Protein AF-A0A2L1GT42-F1 (afdb_monomer)

Sequence (67 aa):
LQQNKIMKVIKKNIVKKTLEMFNEISEDREQFDKFYTAFSKNIKLGIHEDAQNRPALAKLLRFNSTK

Structure (mmCIF, N/CA/C/O backbone):
data_AF-A0A2L1GT42-F1
#
_entry.id   AF-A0A2L1GT42-F1
#
loop_
_atom_site.group_PDB
_atom_site.id
_atom_site.type_symbol
_atom_site.label_atom_id
_atom_site.label_alt_id
_atom_site.label_comp_id
_atom_site.label_asym_id
_atom_site.label_entity_id
_atom_site.label_seq_id
_atom_site.pdbx_PDB_ins_code
_atom_site.Cartn_x
_atom_site.Cartn_y
_atom_site.Cartn_z
_atom_site.occupancy
_atom_site.B_iso_or_equiv
_atom_site.auth_seq_id
_atom_site.auth_comp_id
_atom_site.auth_asym_id
_atom_site.auth_atom_id
_atom_site.pdbx_PDB_model_num
ATOM 1 N N . LEU A 1 1 ? -12.995 -3.372 28.544 1.00 54.19 1 LEU A N 1
ATOM 2 C CA . LEU A 1 1 ? -12.152 -3.055 27.366 1.00 54.19 1 LEU A CA 1
ATOM 3 C C . LEU A 1 1 ? -12.451 -1.631 26.892 1.00 54.19 1 LEU A C 1
ATOM 5 O O . LEU A 1 1 ? -13.300 -1.435 26.029 1.00 54.19 1 LEU A O 1
ATOM 9 N N . GLN A 1 2 ? -11.816 -0.617 27.483 1.00 56.72 2 GLN A N 1
ATOM 10 C CA . GLN A 1 2 ? -11.947 0.753 26.981 1.00 56.72 2 GLN A CA 1
ATOM 11 C C . GLN A 1 2 ? -11.315 0.828 25.587 1.00 56.72 2 GLN A C 1
ATOM 13 O O . GLN A 1 2 ? -10.104 0.681 25.430 1.00 56.72 2 GLN A O 1
ATOM 18 N N . GLN A 1 3 ? -12.130 1.039 24.556 1.00 63.12 3 GLN A N 1
ATOM 19 C CA . GLN A 1 3 ? -11.604 1.414 23.252 1.00 63.12 3 GLN A CA 1
ATOM 20 C C . GLN A 1 3 ? -11.126 2.864 23.344 1.00 63.12 3 GLN A C 1
ATOM 22 O O . GLN A 1 3 ? -11.929 3.793 23.314 1.00 63.12 3 GLN A O 1
ATOM 27 N N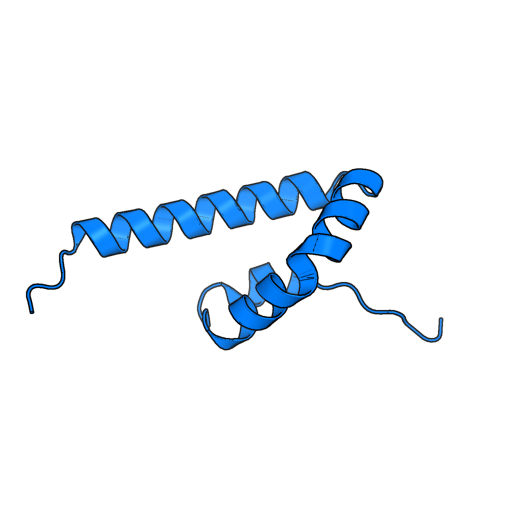 . ASN A 1 4 ? -9.812 3.060 23.464 1.00 75.06 4 ASN A N 1
ATOM 28 C CA . ASN A 1 4 ? -9.211 4.388 23.437 1.00 75.06 4 ASN A CA 1
ATOM 29 C C . ASN A 1 4 ? -9.459 5.030 22.065 1.00 75.06 4 ASN A C 1
ATOM 31 O O . ASN A 1 4 ? -8.792 4.715 21.078 1.00 75.06 4 ASN A O 1
ATOM 35 N N . LYS A 1 5 ? -10.440 5.937 21.995 1.00 79.38 5 LYS A N 1
ATOM 36 C CA . LYS A 1 5 ? -10.826 6.680 20.782 1.00 79.38 5 LYS A CA 1
ATOM 37 C C . LYS A 1 5 ? -9.619 7.373 20.136 1.00 79.38 5 LYS A C 1
ATOM 39 O O . LYS A 1 5 ? -9.508 7.387 18.914 1.00 79.38 5 LYS A O 1
ATOM 44 N N . ILE A 1 6 ? -8.675 7.834 20.959 1.00 86.56 6 ILE A N 1
ATOM 45 C CA . ILE A 1 6 ? -7.392 8.415 20.543 1.00 86.56 6 ILE A CA 1
ATOM 46 C C . ILE A 1 6 ? -6.561 7.411 19.728 1.00 86.56 6 ILE A C 1
ATOM 48 O O . ILE A 1 6 ? -6.109 7.738 18.635 1.00 86.56 6 ILE A O 1
ATOM 52 N N . MET A 1 7 ? -6.437 6.161 20.187 1.00 87.44 7 MET A N 1
ATOM 53 C CA . MET A 1 7 ? -5.669 5.120 19.490 1.00 87.44 7 MET A CA 1
ATOM 54 C C . MET A 1 7 ? -6.241 4.823 18.095 1.00 87.44 7 MET A C 1
ATOM 56 O O . MET A 1 7 ? -5.492 4.656 17.134 1.00 87.44 7 MET A O 1
ATOM 60 N N . LYS A 1 8 ? -7.574 4.819 17.950 1.00 87.81 8 LYS A N 1
ATOM 61 C CA . LYS A 1 8 ? -8.221 4.655 16.636 1.00 87.81 8 LYS A CA 1
ATOM 62 C C . LYS A 1 8 ? -7.887 5.802 15.682 1.00 87.81 8 LYS A C 1
ATOM 64 O O . LYS A 1 8 ? -7.624 5.558 14.506 1.00 87.81 8 LYS A O 1
ATOM 69 N N . VAL A 1 9 ? -7.890 7.039 16.182 1.00 90.31 9 VAL A N 1
ATOM 70 C CA . VAL A 1 9 ? -7.553 8.228 15.384 1.00 90.31 9 VAL A CA 1
ATOM 71 C C . VAL A 1 9 ? -6.082 8.203 14.969 1.00 90.31 9 VAL A C 1
ATOM 73 O O . VAL A 1 9 ? -5.782 8.458 13.805 1.00 90.31 9 VAL A O 1
ATOM 76 N N . ILE A 1 10 ? -5.172 7.831 15.874 1.00 91.62 10 ILE A N 1
ATOM 77 C CA . ILE A 1 10 ? -3.743 7.688 15.561 1.00 91.62 10 ILE A CA 1
ATOM 78 C C . ILE A 1 10 ? -3.541 6.625 14.474 1.00 91.62 10 ILE A C 1
ATOM 80 O O . ILE A 1 10 ? -2.942 6.927 13.444 1.00 91.62 10 ILE A O 1
ATOM 84 N N . LYS A 1 11 ? -4.117 5.423 14.640 1.00 90.38 11 LYS A N 1
ATOM 85 C CA . LYS A 1 11 ? -4.026 4.346 13.638 1.00 90.38 11 LYS A CA 1
ATOM 86 C C . LYS A 1 11 ? -4.509 4.815 12.263 1.00 90.38 11 LYS A C 1
ATOM 88 O O . LYS A 1 11 ? -3.821 4.597 11.271 1.00 90.38 11 LYS A O 1
ATOM 93 N N . LYS A 1 12 ? -5.660 5.494 12.201 1.00 91.31 12 LYS A N 1
ATOM 94 C CA . LYS A 1 12 ? -6.226 5.997 10.939 1.00 91.31 12 LYS A CA 1
ATOM 95 C C . LYS A 1 12 ? -5.297 6.999 10.246 1.00 91.31 12 LYS A C 1
ATOM 97 O O . LYS A 1 12 ? -5.141 6.935 9.031 1.00 91.31 12 LYS A O 1
ATOM 102 N N . ASN A 1 13 ? -4.677 7.903 11.003 1.00 93.38 13 ASN A N 1
ATOM 103 C CA . ASN A 1 13 ? -3.754 8.889 10.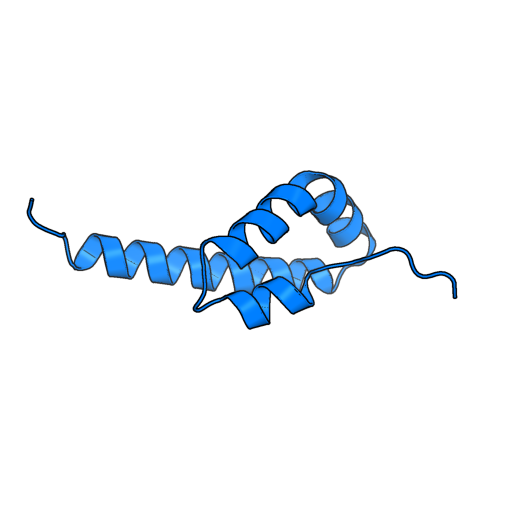442 1.00 93.38 13 ASN A CA 1
ATOM 104 C C . ASN A 1 13 ? -2.450 8.258 9.945 1.00 93.38 13 ASN A C 1
ATOM 106 O O . ASN A 1 13 ? -1.976 8.644 8.881 1.00 93.38 13 ASN A O 1
ATOM 110 N N . ILE A 1 14 ? -1.900 7.276 10.669 1.00 94.62 14 ILE A N 1
ATOM 111 C CA . ILE A 1 14 ? -0.705 6.547 10.221 1.00 94.62 14 ILE A CA 1
ATOM 112 C C . ILE A 1 14 ? -0.998 5.836 8.901 1.00 94.62 14 ILE A C 1
ATOM 114 O O . ILE A 1 14 ? -0.277 6.050 7.936 1.00 94.62 14 ILE A O 1
ATOM 118 N N . VAL A 1 15 ? -2.097 5.075 8.827 1.00 92.81 15 VAL A N 1
ATOM 119 C CA . VAL A 1 15 ? -2.484 4.372 7.592 1.00 92.81 15 VAL A CA 1
ATOM 120 C C . VAL A 1 15 ? -2.641 5.352 6.431 1.00 92.81 15 VAL A C 1
ATOM 122 O O . VAL A 1 15 ? -2.120 5.096 5.350 1.00 92.81 15 VAL A O 1
ATOM 125 N N . LYS A 1 16 ? -3.289 6.502 6.657 1.00 93.19 16 LYS A N 1
ATOM 126 C CA . LYS A 1 16 ? -3.436 7.533 5.625 1.00 93.19 16 LYS A CA 1
ATOM 127 C C . LYS A 1 16 ? -2.077 8.036 5.116 1.00 93.19 16 LYS A C 1
ATOM 129 O O . LYS A 1 16 ? -1.849 7.987 3.913 1.00 93.19 16 LYS A O 1
ATOM 134 N N . LYS A 1 17 ? -1.169 8.437 6.015 1.00 95.56 17 LYS A N 1
ATOM 135 C CA . LYS A 1 17 ? 0.170 8.922 5.634 1.00 95.56 17 LYS A CA 1
ATOM 136 C C . LYS A 1 17 ? 1.010 7.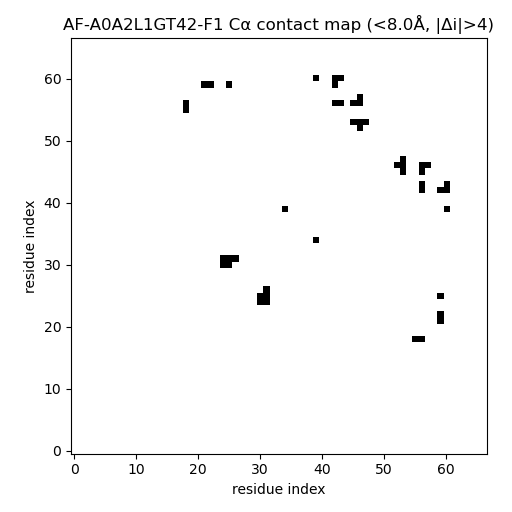861 4.930 1.00 95.56 17 LYS A C 1
ATOM 138 O O . LYS A 1 17 ? 1.737 8.169 3.996 1.00 95.56 17 LYS A O 1
ATOM 143 N N . THR A 1 18 ? 0.913 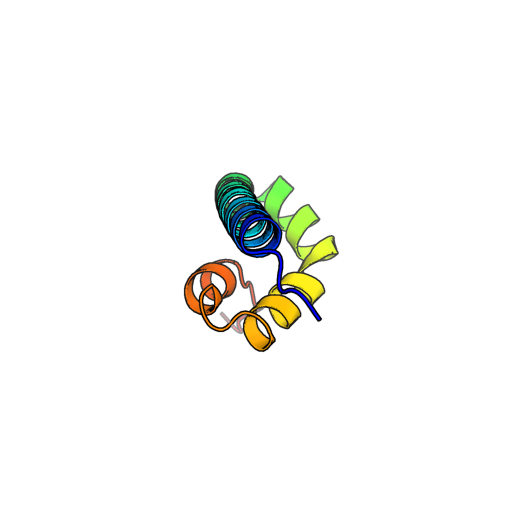6.609 5.367 1.00 94.00 18 THR A N 1
ATOM 144 C CA . THR A 1 18 ? 1.620 5.496 4.730 1.00 94.00 18 THR A CA 1
ATOM 145 C C . THR A 1 18 ? 1.120 5.259 3.303 1.00 94.00 18 THR A C 1
ATOM 147 O O . THR A 1 18 ? 1.928 5.024 2.413 1.00 94.00 18 THR A O 1
ATOM 150 N N . LEU A 1 19 ? -0.189 5.372 3.055 1.00 91.75 19 LEU A N 1
ATOM 151 C CA . LEU A 1 19 ? -0.740 5.276 1.699 1.00 91.75 19 LEU A CA 1
ATOM 152 C C . LEU A 1 19 ? -0.309 6.448 0.810 1.00 91.75 19 LEU A C 1
ATOM 154 O O . LEU A 1 19 ? -0.044 6.232 -0.367 1.00 91.75 19 LEU A O 1
ATOM 158 N N . GLU A 1 20 ? -0.230 7.665 1.354 1.00 93.69 20 GLU A N 1
ATOM 159 C CA . GLU A 1 20 ? 0.311 8.835 0.644 1.00 93.69 20 GLU A CA 1
ATOM 160 C C . GLU A 1 20 ? 1.766 8.575 0.216 1.00 93.69 20 GLU A C 1
ATOM 162 O O . GLU A 1 20 ? 2.060 8.628 -0.975 1.00 93.69 20 GLU A O 1
ATOM 167 N N . MET A 1 21 ? 2.610 8.110 1.143 1.00 92.94 21 MET A N 1
ATOM 168 C CA . MET A 1 21 ? 4.001 7.734 0.865 1.00 92.94 21 MET A CA 1
ATOM 169 C C . MET A 1 21 ? 4.127 6.627 -0.191 1.00 92.94 21 MET A C 1
ATOM 171 O O . MET A 1 21 ? 5.018 6.668 -1.034 1.00 92.94 21 MET A O 1
ATOM 175 N N . PHE A 1 22 ? 3.243 5.624 -0.179 1.00 92.69 22 PHE A N 1
ATOM 176 C CA . PHE A 1 22 ? 3.260 4.574 -1.204 1.00 92.69 22 PHE A CA 1
ATOM 177 C C . PHE A 1 22 ? 2.923 5.105 -2.597 1.00 92.69 22 PHE A C 1
ATOM 179 O O . PHE A 1 22 ? 3.447 4.580 -3.578 1.00 92.69 22 PHE A O 1
ATOM 186 N N . ASN A 1 23 ? 2.062 6.122 -2.694 1.00 90.75 23 ASN A N 1
ATOM 187 C CA . ASN A 1 23 ? 1.770 6.763 -3.972 1.00 90.75 23 ASN A CA 1
ATOM 188 C C . ASN A 1 23 ? 2.977 7.565 -4.468 1.00 90.75 23 ASN A C 1
ATOM 190 O O . ASN A 1 23 ? 3.324 7.412 -5.633 1.00 90.75 23 ASN A O 1
ATOM 194 N N . GLU A 1 24 ? 3.656 8.315 -3.596 1.00 92.81 24 GLU A N 1
ATOM 195 C CA . GLU A 1 24 ? 4.887 9.045 -3.947 1.00 92.81 24 GLU A CA 1
ATOM 196 C C . GLU A 1 24 ? 5.987 8.083 -4.430 1.00 92.81 24 GLU A C 1
ATOM 198 O O . GLU A 1 24 ? 6.588 8.280 -5.482 1.00 92.81 24 GLU A O 1
ATOM 203 N N . ILE A 1 25 ? 6.190 6.961 -3.726 1.00 90.94 25 ILE A N 1
ATOM 204 C CA . ILE A 1 25 ? 7.146 5.922 -4.149 1.00 90.94 25 ILE A CA 1
ATOM 205 C C . ILE A 1 25 ? 6.748 5.319 -5.502 1.00 90.94 25 ILE A C 1
ATOM 207 O O . ILE A 1 25 ? 7.616 4.895 -6.254 1.00 90.94 25 ILE A O 1
ATOM 211 N N . SER A 1 26 ? 5.452 5.270 -5.830 1.00 89.81 26 SER A N 1
ATOM 212 C CA . SER A 1 26 ? 4.980 4.722 -7.108 1.00 89.81 26 SER A CA 1
ATOM 213 C C . SER A 1 26 ? 5.273 5.598 -8.324 1.00 89.81 26 SER A C 1
ATOM 215 O O . SER A 1 26 ? 5.161 5.104 -9.449 1.00 89.81 26 SER A O 1
ATOM 217 N N . GLU A 1 27 ? 5.661 6.857 -8.112 1.00 91.50 27 GLU A N 1
ATOM 218 C CA . GLU A 1 27 ? 6.094 7.766 -9.175 1.00 91.50 27 GLU A CA 1
ATOM 219 C C . GLU A 1 27 ? 7.507 7.420 -9.672 1.00 91.50 27 GLU A C 1
ATOM 221 O O . GLU A 1 27 ? 7.790 7.563 -10.863 1.00 91.50 27 GLU A O 1
ATOM 226 N N . ASP A 1 28 ? 8.367 6.885 -8.798 1.00 93.19 28 ASP A N 1
ATOM 227 C CA . ASP A 1 28 ? 9.690 6.382 -9.167 1.00 93.19 28 ASP A CA 1
ATOM 228 C C . ASP A 1 28 ? 9.642 4.879 -9.464 1.00 93.19 28 ASP A C 1
ATOM 230 O O . ASP A 1 28 ? 9.437 4.034 -8.590 1.00 93.19 28 ASP A O 1
ATOM 234 N N . ARG A 1 29 ? 9.856 4.517 -10.730 1.00 88.06 29 ARG A N 1
ATOM 235 C CA . ARG A 1 29 ? 9.732 3.127 -11.182 1.00 88.06 29 ARG A CA 1
ATOM 236 C C . ARG A 1 29 ? 10.763 2.189 -10.547 1.00 88.06 29 ARG A C 1
ATOM 238 O O . ARG A 1 29 ? 10.427 1.038 -10.277 1.00 88.06 29 ARG A O 1
ATOM 245 N N . GLU A 1 30 ? 11.994 2.644 -10.326 1.00 91.94 30 GLU A N 1
ATOM 246 C CA . GLU A 1 30 ? 13.067 1.811 -9.769 1.00 91.94 30 GLU A CA 1
ATOM 247 C C . GLU A 1 30 ? 12.857 1.565 -8.273 1.00 91.94 30 GLU A C 1
ATOM 249 O O . GLU A 1 30 ? 13.011 0.444 -7.775 1.00 91.94 30 GLU A O 1
ATOM 254 N N . GLN A 1 31 ? 12.471 2.612 -7.548 1.00 91.69 31 GLN A N 1
ATOM 255 C CA . GLN A 1 31 ? 12.170 2.527 -6.129 1.00 91.69 31 GLN A CA 1
ATOM 256 C C . GLN A 1 31 ? 10.894 1.718 -5.886 1.00 91.69 31 GLN A C 1
ATOM 258 O O . GLN A 1 31 ? 10.854 0.891 -4.967 1.00 91.69 31 GLN A O 1
ATOM 263 N N . PHE A 1 32 ? 9.881 1.897 -6.738 1.00 93.31 32 PHE A N 1
ATOM 264 C CA . PHE A 1 32 ? 8.650 1.128 -6.660 1.00 93.31 32 PHE A CA 1
ATOM 265 C C . PHE A 1 32 ? 8.875 -0.358 -6.925 1.00 93.31 32 PHE A C 1
ATOM 267 O O . PHE A 1 32 ? 8.260 -1.176 -6.250 1.00 93.31 32 PHE A O 1
ATOM 274 N N . ASP A 1 33 ? 9.762 -0.738 -7.847 1.00 92.56 33 ASP A N 1
ATOM 275 C CA . ASP A 1 33 ? 10.047 -2.150 -8.126 1.00 92.56 33 ASP A CA 1
ATOM 276 C C . ASP A 1 33 ? 10.676 -2.860 -6.912 1.00 92.56 33 ASP A C 1
ATOM 278 O O . ASP A 1 33 ? 10.208 -3.922 -6.483 1.00 92.56 33 ASP A O 1
ATOM 282 N N . LYS A 1 34 ? 11.650 -2.208 -6.259 1.00 93.94 34 LYS A N 1
ATOM 283 C CA . LYS A 1 34 ? 12.249 -2.689 -4.998 1.00 93.94 34 LYS A CA 1
ATOM 284 C C . LYS A 1 34 ? 11.204 -2.792 -3.886 1.00 93.94 34 LYS A C 1
ATOM 286 O O . LYS A 1 34 ? 11.130 -3.806 -3.188 1.00 93.94 34 LYS A O 1
ATOM 291 N N . PHE A 1 35 ? 10.373 -1.761 -3.737 1.00 93.12 35 PHE A N 1
ATOM 292 C CA . PHE A 1 35 ? 9.288 -1.735 -2.759 1.00 93.12 35 PHE A CA 1
ATOM 293 C C . PHE A 1 35 ? 8.263 -2.846 -3.017 1.00 93.12 35 PHE A C 1
ATOM 295 O O . PHE A 1 35 ? 7.902 -3.586 -2.103 1.00 93.12 35 PHE A O 1
ATOM 302 N N . TYR A 1 36 ? 7.816 -3.008 -4.259 1.00 93.19 36 TYR A N 1
ATOM 303 C CA . TYR A 1 36 ? 6.793 -3.977 -4.622 1.00 93.19 36 TYR A CA 1
ATOM 304 C C . TYR A 1 36 ? 7.312 -5.411 -4.479 1.00 93.19 36 TYR A C 1
ATOM 306 O O . TYR A 1 36 ? 6.604 -6.274 -3.957 1.00 93.19 36 TYR A O 1
ATOM 314 N N . THR A 1 37 ? 8.573 -5.661 -4.826 1.00 92.81 37 THR A N 1
ATOM 315 C CA . THR A 1 37 ? 9.218 -6.963 -4.607 1.00 92.81 37 THR A CA 1
ATOM 316 C C . THR A 1 37 ? 9.244 -7.336 -3.123 1.00 92.81 37 THR A C 1
ATOM 318 O O . THR A 1 37 ? 8.882 -8.456 -2.765 1.00 92.81 37 THR A O 1
ATOM 321 N N . ALA A 1 38 ? 9.584 -6.392 -2.242 1.00 93.69 38 ALA A N 1
ATOM 322 C CA . ALA A 1 38 ? 9.654 -6.644 -0.803 1.00 93.69 38 ALA A CA 1
ATOM 323 C C . ALA A 1 38 ? 8.274 -6.698 -0.112 1.00 93.69 38 ALA A C 1
ATOM 325 O O . ALA A 1 38 ? 8.066 -7.497 0.802 1.00 93.69 38 ALA A O 1
ATOM 326 N N . PHE A 1 39 ? 7.318 -5.863 -0.534 1.00 93.75 39 PHE A N 1
ATOM 327 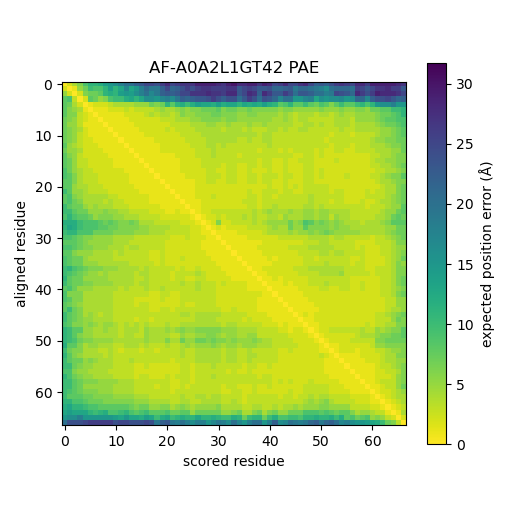C CA . PHE A 1 39 ? 6.091 -5.589 0.226 1.00 93.75 39 PHE A CA 1
ATOM 328 C C . PHE A 1 39 ? 4.781 -5.939 -0.498 1.00 93.75 39 PHE A C 1
ATOM 330 O O . PHE A 1 39 ? 3.706 -5.766 0.084 1.00 93.75 39 PHE A O 1
ATOM 337 N N . SER A 1 40 ? 4.816 -6.501 -1.712 1.00 91.62 40 SER A N 1
ATOM 338 C CA . SER A 1 40 ? 3.599 -6.874 -2.463 1.00 91.62 40 SER A CA 1
ATOM 339 C C . SER A 1 40 ? 2.657 -7.802 -1.687 1.00 91.62 40 SER A C 1
ATOM 341 O O . SER A 1 40 ? 1.436 -7.668 -1.794 1.00 91.62 40 SER A O 1
ATOM 343 N N . LYS A 1 41 ? 3.188 -8.717 -0.863 1.00 93.62 41 LYS A N 1
ATOM 344 C CA . LYS A 1 41 ? 2.375 -9.588 0.004 1.00 93.62 41 LYS A CA 1
ATOM 345 C C . LYS A 1 41 ? 1.580 -8.784 1.038 1.00 93.62 41 LYS A C 1
ATOM 347 O O . LYS A 1 41 ? 0.405 -9.070 1.255 1.00 93.62 41 LYS A O 1
ATOM 352 N N . ASN A 1 42 ? 2.189 -7.758 1.626 1.00 92.62 42 ASN A N 1
ATOM 353 C CA . ASN A 1 42 ? 1.553 -6.923 2.645 1.00 92.62 42 ASN A CA 1
ATOM 354 C C . ASN A 1 42 ? 0.468 -6.027 2.039 1.00 92.62 42 ASN A C 1
ATOM 356 O O . ASN A 1 42 ? -0.589 -5.863 2.639 1.00 92.62 42 ASN A O 1
ATOM 360 N N . ILE A 1 43 ? 0.680 -5.520 0.820 1.00 92.69 43 ILE A N 1
ATOM 361 C CA . ILE A 1 43 ? -0.348 -4.762 0.088 1.00 92.69 43 ILE A CA 1
ATOM 362 C C . ILE A 1 43 ? -1.569 -5.647 -0.187 1.00 92.69 43 ILE A C 1
ATOM 364 O O . ILE A 1 43 ? -2.701 -5.230 0.054 1.00 92.69 43 ILE A O 1
ATOM 368 N N . LYS A 1 44 ? -1.350 -6.893 -0.630 1.00 92.00 44 LYS A N 1
ATOM 369 C CA . LYS A 1 44 ? -2.434 -7.860 -0.865 1.00 92.00 44 LYS A CA 1
ATOM 370 C C . LYS A 1 44 ? -3.208 -8.175 0.417 1.00 92.00 44 LYS A C 1
ATOM 372 O O . LYS A 1 44 ? -4.434 -8.159 0.390 1.00 92.00 44 LYS A O 1
ATOM 377 N N . LEU A 1 45 ? -2.523 -8.391 1.543 1.00 93.19 45 LEU A N 1
ATOM 378 C CA . LEU A 1 45 ? -3.183 -8.573 2.845 1.00 93.19 45 LEU A CA 1
ATOM 379 C C . LEU A 1 45 ? -3.992 -7.335 3.256 1.00 93.19 45 LEU A C 1
ATOM 381 O O . LEU A 1 45 ? -5.150 -7.465 3.650 1.00 93.19 45 LEU A O 1
ATOM 385 N N . GLY A 1 46 ? -3.438 -6.136 3.059 1.00 91.31 46 GLY A N 1
ATOM 386 C CA . GLY A 1 46 ? -4.132 -4.878 3.336 1.00 91.31 46 GLY A CA 1
ATOM 387 C C . GLY A 1 46 ? -5.455 -4.732 2.576 1.00 91.31 46 GLY A C 1
ATOM 388 O O . GLY A 1 46 ? -6.422 -4.227 3.129 1.00 91.31 46 GLY A O 1
ATOM 389 N N . ILE A 1 47 ? -5.547 -5.228 1.339 1.00 92.12 47 ILE A N 1
ATOM 390 C CA . ILE A 1 47 ? -6.791 -5.217 0.541 1.00 92.12 47 ILE A CA 1
ATOM 391 C C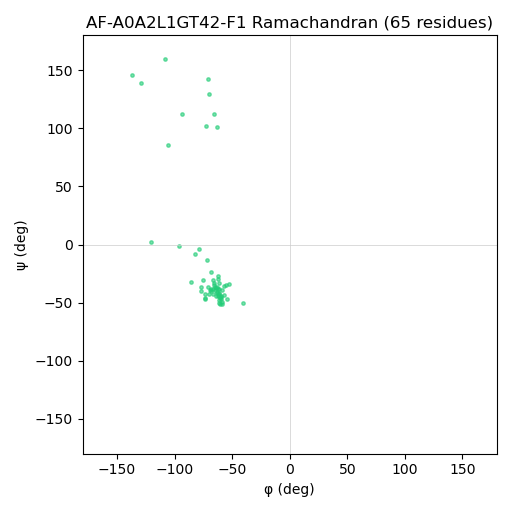 . ILE A 1 47 ? -7.874 -6.111 1.164 1.00 92.12 47 ILE A C 1
ATOM 393 O O . ILE A 1 47 ? -9.069 -5.791 1.087 1.00 92.12 47 ILE A O 1
ATOM 397 N N . HIS A 1 48 ? -7.476 -7.230 1.773 1.00 89.50 48 HIS A N 1
ATOM 398 C CA . HIS A 1 48 ? -8.396 -8.144 2.444 1.00 89.50 48 HIS A CA 1
ATOM 399 C C . HIS A 1 48 ? -8.893 -7.568 3.773 1.00 89.50 48 HIS A C 1
ATOM 401 O O . HIS A 1 48 ? -10.101 -7.581 4.011 1.00 89.50 48 HIS A O 1
ATOM 407 N N . GLU A 1 49 ? -7.989 -7.034 4.597 1.00 90.44 49 GLU A N 1
ATOM 408 C CA . GLU A 1 49 ? -8.296 -6.595 5.965 1.00 90.44 49 GLU A CA 1
ATOM 409 C C . GLU A 1 49 ? -8.833 -5.159 6.057 1.00 90.44 49 GLU A C 1
ATOM 411 O O . GLU A 1 49 ? -9.661 -4.862 6.920 1.00 90.44 49 GLU A O 1
ATOM 416 N N . ASP A 1 50 ? -8.403 -4.258 5.170 1.00 89.62 50 ASP A N 1
ATOM 417 C CA . ASP A 1 50 ? -8.793 -2.848 5.183 1.00 89.62 50 ASP A CA 1
ATOM 418 C C . ASP A 1 50 ? -9.786 -2.534 4.057 1.00 89.62 50 ASP A C 1
ATOM 420 O O . ASP A 1 50 ? -9.443 -2.078 2.963 1.00 89.62 50 ASP A O 1
ATOM 424 N N . ALA A 1 51 ? -11.069 -2.766 4.343 1.00 90.94 51 ALA A N 1
ATOM 425 C CA . ALA A 1 51 ? -12.154 -2.499 3.402 1.00 90.94 51 ALA A CA 1
ATOM 426 C C . ALA A 1 51 ? -12.290 -1.011 3.027 1.00 90.94 51 ALA A C 1
ATOM 428 O O . ALA A 1 51 ? -12.771 -0.707 1.936 1.00 90.94 51 ALA A O 1
ATOM 429 N N . GLN A 1 52 ? -11.874 -0.085 3.900 1.00 90.38 52 GLN A N 1
ATOM 430 C CA . GLN A 1 52 ? -12.011 1.354 3.655 1.00 90.38 52 GLN A CA 1
ATOM 431 C C . GLN A 1 52 ? -10.948 1.854 2.672 1.00 90.38 52 GLN A C 1
ATOM 433 O O . GLN A 1 52 ? -11.253 2.656 1.791 1.00 90.38 52 GLN A O 1
ATOM 438 N N . ASN A 1 53 ? -9.716 1.356 2.800 1.00 92.06 53 ASN A N 1
ATOM 439 C CA . ASN A 1 53 ? -8.587 1.753 1.956 1.00 92.06 53 ASN A CA 1
ATOM 440 C C . ASN A 1 53 ? -8.342 0.813 0.767 1.00 92.06 53 ASN A C 1
ATOM 442 O O . ASN A 1 53 ? -7.482 1.090 -0.072 1.00 92.06 53 ASN A O 1
ATOM 446 N N . ARG A 1 54 ? -9.137 -0.257 0.642 1.00 92.56 54 ARG A N 1
ATOM 447 C CA . ARG A 1 54 ? -9.142 -1.193 -0.489 1.00 92.56 54 ARG A CA 1
ATOM 448 C C . ARG A 1 54 ? -8.985 -0.535 -1.872 1.00 92.56 54 ARG A C 1
ATOM 450 O O . ARG A 1 54 ? -8.114 -0.989 -2.612 1.00 92.56 54 ARG A O 1
ATOM 457 N N . PRO A 1 55 ? -9.750 0.510 -2.258 1.00 92.38 55 PRO A N 1
ATOM 458 C CA . PRO A 1 55 ? -9.610 1.109 -3.589 1.00 92.38 55 PRO A CA 1
ATOM 459 C C . PRO A 1 55 ? -8.266 1.818 -3.804 1.00 92.38 55 PRO A C 1
ATOM 461 O O . PRO A 1 55 ? -7.778 1.848 -4.930 1.00 92.38 55 PRO A O 1
ATOM 464 N N . ALA A 1 56 ? -7.652 2.372 -2.754 1.00 91.69 56 ALA A N 1
ATOM 465 C CA . ALA A 1 56 ? -6.330 2.992 -2.849 1.00 91.69 56 ALA A CA 1
ATOM 466 C C . ALA A 1 56 ? -5.233 1.925 -2.976 1.00 91.69 56 ALA A C 1
ATOM 468 O O . ALA A 1 56 ? -4.397 1.998 -3.871 1.00 91.69 56 ALA A O 1
ATOM 469 N N . LEU A 1 57 ? -5.295 0.881 -2.144 1.00 92.19 57 LEU A N 1
ATOM 470 C CA . LEU A 1 57 ? -4.348 -0.236 -2.178 1.00 92.19 57 LEU A CA 1
ATOM 471 C C . LEU A 1 57 ? -4.404 -1.017 -3.498 1.00 92.19 57 LEU A C 1
ATOM 473 O O . LEU A 1 57 ? -3.370 -1.436 -4.011 1.00 92.19 57 LEU A O 1
ATOM 477 N N . ALA A 1 58 ? -5.594 -1.174 -4.084 1.00 90.69 58 ALA A N 1
ATOM 478 C CA . ALA A 1 58 ? -5.761 -1.858 -5.363 1.00 90.69 58 ALA A CA 1
ATOM 479 C C . ALA A 1 58 ? -5.001 -1.171 -6.513 1.00 90.69 58 ALA A C 1
ATOM 481 O O . ALA A 1 58 ? -4.487 -1.858 -7.392 1.00 90.69 58 ALA A O 1
ATOM 482 N N . LYS A 1 59 ? -4.864 0.164 -6.490 1.00 90.88 59 LYS A N 1
ATOM 483 C CA . LYS A 1 59 ? -4.110 0.923 -7.509 1.00 90.88 59 LYS A CA 1
ATOM 484 C C . LYS A 1 59 ? -2.601 0.673 -7.455 1.00 90.88 59 LYS A C 1
ATOM 486 O O . LYS A 1 59 ? -1.912 0.842 -8.462 1.00 90.88 59 LYS A O 1
ATOM 491 N N . LEU A 1 60 ? -2.089 0.254 -6.300 1.00 90.31 60 LEU A N 1
ATOM 492 C CA . LEU A 1 60 ? -0.677 -0.072 -6.098 1.00 90.31 60 LEU A CA 1
ATOM 493 C C . LEU A 1 60 ? -0.335 -1.493 -6.568 1.00 90.31 60 LEU A C 1
ATOM 495 O O . LEU A 1 60 ? 0.835 -1.858 -6.621 1.00 90.31 60 LEU A O 1
ATOM 499 N N . LEU A 1 61 ? -1.326 -2.313 -6.931 1.00 91.25 61 LEU A N 1
ATOM 500 C CA . LEU A 1 61 ? -1.061 -3.648 -7.449 1.00 91.25 61 LEU A CA 1
ATOM 501 C C . LEU A 1 61 ? -0.452 -3.596 -8.856 1.00 91.25 61 LEU A C 1
ATOM 503 O O . LEU A 1 61 ? -0.825 -2.790 -9.712 1.00 91.25 61 LEU A O 1
ATOM 507 N N . ARG A 1 62 ? 0.481 -4.510 -9.096 1.00 89.88 62 ARG A N 1
ATOM 508 C CA . ARG A 1 62 ? 1.089 -4.816 -10.392 1.00 89.88 62 ARG A CA 1
ATOM 509 C C . ARG A 1 62 ? 1.015 -6.318 -10.638 1.00 89.88 62 ARG A C 1
ATOM 511 O O . ARG A 1 62 ? 1.239 -7.117 -9.722 1.00 89.88 62 ARG A O 1
ATOM 518 N N . PHE A 1 63 ? 0.697 -6.683 -11.874 1.00 88.75 63 PHE A N 1
ATOM 519 C CA . PHE A 1 63 ? 0.569 -8.063 -12.326 1.00 88.75 63 PHE A CA 1
ATOM 520 C C . PHE A 1 63 ? 1.234 -8.215 -13.686 1.00 88.75 63 PHE A C 1
ATOM 522 O O . PHE A 1 63 ? 1.178 -7.301 -14.507 1.00 88.75 63 PHE A O 1
ATOM 529 N N . ASN A 1 64 ? 1.820 -9.385 -13.920 1.00 86.56 64 ASN A N 1
ATOM 530 C CA . ASN A 1 64 ? 2.272 -9.759 -15.250 1.00 86.56 64 ASN A CA 1
ATOM 531 C C . ASN A 1 64 ? 1.041 -10.002 -16.127 1.00 86.56 64 ASN A C 1
ATOM 533 O O . ASN A 1 64 ? 0.128 -10.727 -15.727 1.00 86.56 64 ASN A O 1
ATOM 537 N N . SER A 1 65 ? 1.017 -9.377 -17.298 1.00 91.19 65 SER A N 1
ATOM 538 C CA . SER A 1 65 ? -0.006 -9.589 -18.319 1.00 91.19 65 SER A CA 1
ATOM 539 C C . SER A 1 65 ? 0.601 -10.368 -19.483 1.00 91.19 65 SER A C 1
ATOM 541 O O . SER A 1 65 ? 1.815 -10.397 -19.649 1.00 91.19 65 SER A O 1
ATOM 543 N N . THR A 1 66 ? -0.244 -11.011 -20.286 1.00 86.94 66 THR A N 1
ATOM 544 C CA . THR A 1 66 ? 0.164 -11.718 -21.515 1.00 86.94 66 THR A CA 1
ATOM 545 C C . THR A 1 66 ? 0.403 -10.759 -22.692 1.00 86.94 66 THR A C 1
ATOM 547 O O . THR A 1 66 ? 0.797 -11.200 -23.766 1.00 86.94 66 THR A O 1
ATOM 550 N N . LYS A 1 67 ? 0.140 -9.459 -22.505 1.00 58.34 67 LYS A N 1
ATOM 551 C CA . LYS A 1 67 ? 0.574 -8.397 -23.420 1.00 58.34 67 LYS A CA 1
ATOM 552 C C . LYS A 1 67 ? 1.972 -7.917 -23.071 1.00 58.34 67 LYS A C 1
ATOM 554 O O . LYS A 1 67 ? 2.202 -7.699 -21.861 1.00 58.34 67 LYS A O 1
#

Secondary structure (DSSP, 8-state):
----HHHHHHHHHHHHHHHHHHHHHHHSHHHHHHHHHHHHHHHHHHHHH-TTTHHHHHHT-------

InterPro domains:
  IPR001404 Heat shock protein Hsp90 family [PF00183] (1-67)
  IPR001404 Heat shock protein Hsp90 family [PTHR11528] (1-67)
  IPR020568 Ribosomal protein uS5 domain 2-type superfamily [SSF54211] (1-66)

Radius of gyration: 14.25 Å; Cα contacts (8 Å, |Δi|>4): 24; chains: 1; bounding box: 25×21×51 Å

Mean predicted aligned error: 4.84 Å

Solvent-accessible surface area (backbone atoms only — not comparable to full-atom values): 4070 Å² total; per-residue (Å²): 134,85,77,56,65,66,58,55,53,51,52,53,51,51,54,51,54,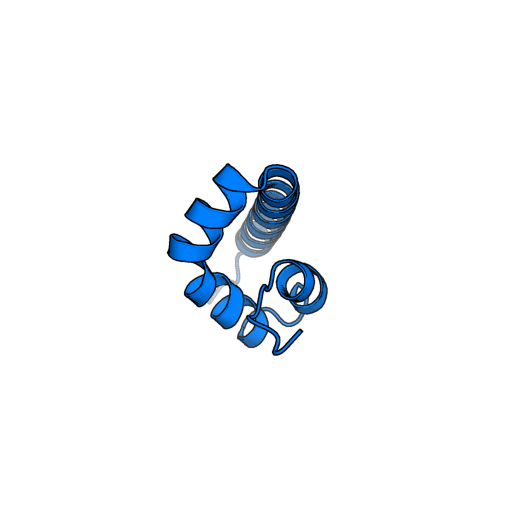52,53,53,52,52,53,59,41,58,73,39,66,72,59,29,49,58,48,45,72,75,41,45,68,57,49,55,50,42,42,72,76,33,73,87,53,23,75,63,48,57,71,73,62,83,75,92,64,98,118

pLDDT: mean 89.12, std 8.45, range [54.19, 95.56]

Nearest PDB structures (foldseek):
  6xlh-assembly1_A  TM=9.540E-01  e=6.769E-06  Saccharomyces cerevisiae S288C
  6xlf-assembly1_A  TM=9.535E-01  e=7.232E-06  Saccharomyces cerevisiae S288C
  1usv-assembly3_E  TM=9.584E-01  e=1.228E-05  Saccharomyces cerevisiae
  6xld-assembly1_B  TM=9.528E-01  e=1.498E-05  Saccharomyces cerevisiae S288C
  1usv-assembly2_C  TM=9.539E-01  e=2.229E-05  Saccharomyces cerevisiae

Organism: NCBI:txid2055193

Foldseek 3Di:
DDPPPVVVVVVVVVVVVVLVVLVVLVVDPVSLVVVCVVCVVVLVVCLVPPVPCNVSSVVSDDDDDPD

=== Feature glossary ===
Reading guide. The protein is described through the following features:

Foldseek 3Di. A 3Di character summarizes, for each residue, the relative orientation of the Cα frame of its nearest spatial neighbor. Because it encodes fold topology rather than chemistry, 3Di alignments detect remote structural similarity that sequence alignment misses.

Contact-map, Ramachandran, and PAE plots. Plot images: a contact map (which residues are close in 3D, as an N×N binary image), a Ramachandran scatter (backbone torsion angles, revealing secondary-structure composition at a glance)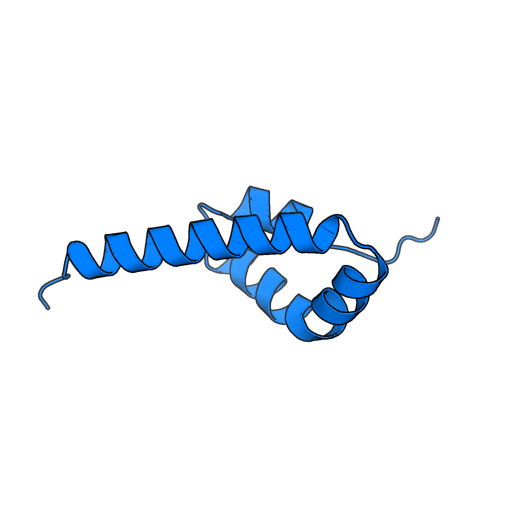, and — for AlphaFold structures — a PAE heatmap (pairwise prediction confidence).

Radius of gyration, Cα contacts, bounding box. Radius of gyration (Rg) is the root-mean-square distance of Cα atoms from their centroid — a single number for overall size and compactness. A globular domain of N residues has Rg ≈ 2.2·N^0.38 Å; an extended or disordered chain has a much larger Rg. The Cα contact count is the number of residue pairs whose Cα atoms are within 8 Å and are more than four positions apart in sequence — a standard proxy for tertiary packing density. The bounding box is the smallest axis-aligned box enclosing all Cα atoms.

Secondary structure (8-state, DSSP). Eight-state secondary structure (DSSP): H is the canonical α-helix, G the tighter 3₁₀-helix, I the wider π-helix; E/B are β-structure, T and S are turns and bends, and '-' is everything else. DSSP derives these from the pattern of main-chain N–H···O=C hydrogen bonds, not from the sequence.

B-factor. B-factor (Debye–Waller factor) reflects atomic displacement in the crystal lattice. It is an experimental observable (units Å²), not a prediction; low values mean the atom is pinned down, high values mean it moves or is heterogeneous across the crystal.

pLDDT. pLDDT is the predicted lDDT-Cα score: AlphaFold's confidence that the local environment of each residue (all inter-atomic distances within 15 Å) is correctly placed. It is a per-residue number between 0 and 100, with higher meaning more reliable.

Nearest PDB structures. Nearest PDB neighbors are the top structural matches found by Foldseek when searching this structure against the entire Protein Data Bank. Each hit reports a TM-score (0 to 1; >0.5 almost always implies the same fold) and an E-value. These are *structural* homologs — they may share no detectable sequence similarity.

Solvent-accessible surface area. Accessible surface area quantifies burial. A residue with SASA near zero is packed into the hydrophobic core; one with SASA >100 Å² sits on the surface. Computed here via the Shrake–Rupley numerical algorithm with a 1.4 Å probe.

Rendered structure images. Structure images are PyMOL renders from six orthogonal camera directions. Cartoon representation draws helices as coils and strands as arrows; sticks shows the backbone as bonds; surface shows the solvent-excluded envelope. Rainbow coloring maps sequence position to hue (blue→red, N→C); chain coloring assigns a distinct color per polypeptide.

Backbone torsions (φ/ψ). φ (phi) and ψ (psi) are the two rotatable backbone dihedrals per residue: φ is the C(i-1)–N–Cα–C torsion, ψ is the N–Cα–C–N(i+1) torsion, both in degrees on (−180°, 180°]. α-helical residues cluster near (−60°, −45°); β-strand residues near (−120°, +130°). A Ramachandran plot is simply a scatter of (φ, ψ) for every residue.

Predicted aligned error. Predicted Aligned Error (PAE) is an AlphaFold confidence matrix: entry (i, j) is the expected error in the position of residue j, in ångströms, when the prediction is superimposed on the true structure at residue i. Low PAE within a block of residues means that block is internally rigid and well-predicted; high PAE between two blocks means their relative placement is uncertain even if each block individually is confident.

mmCIF coordinates. Structure coordinates are given as an mmCIF _atom_site loop: one ro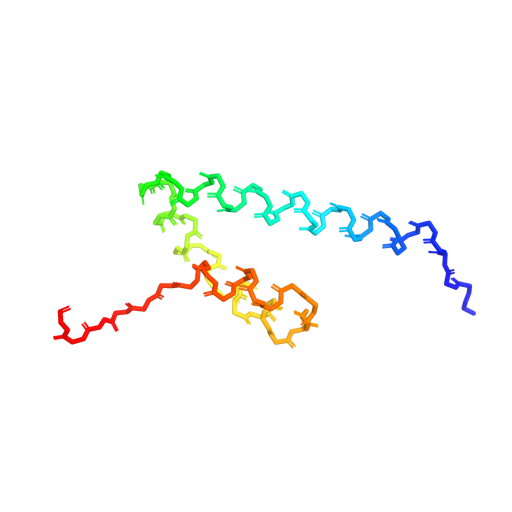w per atom with element, residue name, chain id, sequence number, and x/y/z position in Å. Only the four main-chain atoms per residue are included here; side chains are omitted to keep the record compact.

InterPro / GO / CATH / organism. Database cross-references. InterPro integrates a dozen domain/family signature databases into unified entries with residue-range hits. GO terms attach function/process/location labels with evidence codes. CATH codes position the fold in a four-level structural taxonomy. Organism is the NCBI-taxonomy species name.

Secondary structure (3-state, P-SEA). SS3 is a coarse helix/strand/coil call (letters a/b/c) made by the P-SEA algorithm from inter-Cα distances and dihedrals. It is less detailed than DSSP but needs only Cα positions.

Sequence. Sequence gives the chain of amino acids in standard one-letter code (A=alanine, C=cysteine, …, Y=tyrosine), read N→C. It is the only feature that is directly encoded by the gene; all structural features are derived from the folded form of this sequence.